Protein AF-A0A7C4BJD8-F1 (afdb_monomer)

Nearest PDB structures (foldseek):
  6th6-assembly1_Aq  TM=2.255E-01  e=9.245E+00  Thermococcus kodakarensis KOD1

Structure (mmCIF, N/CA/C/O backbone):
data_AF-A0A7C4BJD8-F1
#
_entry.id   AF-A0A7C4BJD8-F1
#
loop_
_atom_site.group_PDB
_atom_site.id
_atom_site.type_symbol
_atom_site.label_atom_id
_atom_site.label_alt_id
_atom_site.label_comp_id
_atom_site.label_asym_id
_atom_site.label_entity_id
_atom_site.label_seq_id
_atom_site.pdbx_PDB_ins_code
_atom_site.Cartn_x
_atom_site.Cartn_y
_atom_site.Cartn_z
_atom_site.occupancy
_atom_site.B_iso_or_equiv
_atom_site.auth_seq_id
_atom_site.auth_comp_id
_atom_site.auth_asym_id
_atom_site.auth_atom_id
_atom_site.pdbx_PDB_model_num
ATOM 1 N N . MET A 1 1 ? 7.151 -2.712 -23.783 1.00 52.00 1 MET A N 1
ATOM 2 C CA . MET A 1 1 ? 5.830 -3.143 -24.287 1.00 52.00 1 MET A CA 1
ATOM 3 C C . MET A 1 1 ? 5.217 -1.953 -25.009 1.00 52.00 1 MET A C 1
ATOM 5 O O . MET A 1 1 ? 5.104 -0.913 -24.368 1.00 52.00 1 MET A O 1
ATOM 9 N N . PRO A 1 2 ? 4.918 -2.032 -26.316 1.00 68.25 2 PRO A N 1
ATOM 10 C CA . PRO A 1 2 ? 4.197 -0.951 -26.987 1.00 68.25 2 PRO A CA 1
ATOM 11 C C . PRO A 1 2 ? 2.858 -0.713 -26.262 1.00 68.25 2 PRO A C 1
ATOM 13 O O . PRO A 1 2 ? 2.215 -1.679 -25.857 1.00 68.25 2 PRO A O 1
ATOM 16 N N . ASN A 1 3 ? 2.477 0.554 -26.059 1.00 80.19 3 ASN A N 1
ATOM 17 C CA . ASN A 1 3 ? 1.277 1.004 -25.324 1.00 80.19 3 ASN A CA 1
ATOM 18 C C . ASN A 1 3 ? 1.295 0.869 -23.785 1.00 80.19 3 ASN A C 1
ATOM 20 O O . ASN A 1 3 ? 0.235 0.868 -23.166 1.00 80.19 3 ASN A O 1
ATOM 24 N N . VAL A 1 4 ? 2.468 0.787 -23.149 1.00 78.75 4 VAL A N 1
ATOM 25 C CA . VAL A 1 4 ? 2.591 0.923 -21.684 1.00 78.75 4 VAL A CA 1
ATOM 26 C C . VAL A 1 4 ? 3.257 2.254 -21.355 1.00 78.75 4 VAL A C 1
ATOM 28 O O . VAL A 1 4 ? 4.397 2.485 -21.756 1.00 78.75 4 VAL A O 1
ATOM 31 N N . THR A 1 5 ? 2.558 3.102 -20.602 1.00 79.06 5 THR A N 1
ATOM 32 C CA . THR A 1 5 ? 3.102 4.348 -20.049 1.00 79.06 5 THR A CA 1
ATOM 33 C C . THR A 1 5 ? 3.462 4.115 -18.589 1.00 79.06 5 THR A C 1
ATOM 35 O O . THR A 1 5 ? 2.634 3.640 -17.814 1.00 79.06 5 THR A O 1
ATOM 38 N N . ALA A 1 6 ? 4.698 4.438 -18.216 1.00 79.94 6 ALA A N 1
ATOM 39 C CA . ALA A 1 6 ? 5.158 4.400 -16.836 1.00 79.94 6 ALA A CA 1
ATOM 40 C C . ALA A 1 6 ? 5.490 5.824 -16.393 1.00 79.94 6 ALA A C 1
ATOM 42 O O . ALA A 1 6 ? 6.362 6.467 -16.975 1.00 79.94 6 ALA A O 1
ATOM 43 N N . THR A 1 7 ? 4.803 6.292 -15.357 1.00 80.31 7 THR A N 1
ATOM 44 C CA . THR A 1 7 ? 5.050 7.592 -14.734 1.00 80.31 7 THR A CA 1
ATOM 45 C C . THR A 1 7 ? 5.330 7.356 -13.260 1.00 80.31 7 THR A C 1
ATOM 47 O O . THR A 1 7 ? 4.594 6.625 -12.600 1.00 80.31 7 THR A O 1
ATOM 50 N N . ALA A 1 8 ? 6.406 7.949 -12.748 1.00 81.06 8 ALA A N 1
ATOM 51 C CA . ALA A 1 8 ? 6.656 7.990 -11.316 1.00 81.06 8 ALA A CA 1
ATOM 52 C C . ALA A 1 8 ? 5.904 9.191 -10.736 1.00 81.06 8 ALA A C 1
ATOM 54 O O . ALA A 1 8 ? 6.205 10.333 -11.078 1.00 81.06 8 ALA A O 1
ATOM 55 N N . GLU A 1 9 ? 4.915 8.931 -9.889 1.00 81.75 9 GLU A N 1
ATOM 56 C CA . GLU A 1 9 ? 4.141 9.982 -9.238 1.00 81.75 9 GLU A CA 1
ATOM 57 C C . GLU A 1 9 ? 4.750 10.325 -7.876 1.00 81.75 9 GLU A C 1
ATOM 59 O O . GLU A 1 9 ? 5.025 9.443 -7.059 1.00 81.75 9 GLU A O 1
ATOM 64 N N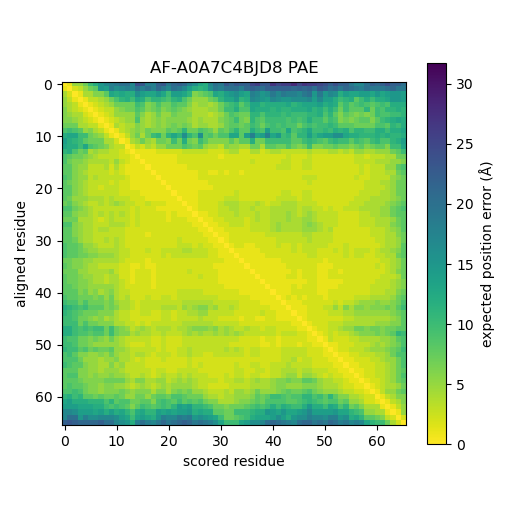 . VAL A 1 10 ? 4.993 11.618 -7.642 1.00 76.38 10 VAL A N 1
ATOM 65 C CA . VAL A 1 10 ? 5.483 12.121 -6.355 1.00 76.38 10 VAL A CA 1
ATOM 66 C C . VAL A 1 10 ? 4.280 12.408 -5.470 1.00 76.38 10 VAL A C 1
ATOM 68 O O . VAL A 1 10 ? 3.459 13.263 -5.788 1.00 76.38 10 VAL A O 1
ATOM 71 N N . THR A 1 11 ? 4.190 11.707 -4.346 1.00 82.00 11 THR A N 1
ATOM 72 C CA . THR A 1 11 ? 3.045 11.785 -3.433 1.00 82.00 11 THR A CA 1
ATOM 73 C C . THR A 1 11 ? 3.471 12.162 -2.018 1.00 82.00 11 THR A C 1
ATOM 75 O O . THR A 1 11 ? 4.655 12.229 -1.685 1.00 82.00 11 THR A O 1
ATOM 78 N N . GLY A 1 12 ? 2.479 12.357 -1.147 1.00 76.44 12 GLY A N 1
ATOM 79 C CA . GLY A 1 12 ? 2.662 12.634 0.277 1.00 76.44 12 GLY A CA 1
ATOM 80 C C . GLY A 1 12 ? 3.000 11.418 1.155 1.00 76.44 12 GLY A C 1
ATOM 81 O O . GLY A 1 12 ? 2.703 11.474 2.345 1.00 76.44 12 GLY A O 1
ATOM 82 N N . ALA A 1 13 ? 3.605 10.354 0.601 1.00 86.56 13 ALA A N 1
ATOM 83 C CA . ALA A 1 13 ? 4.014 9.086 1.243 1.00 86.56 13 ALA A CA 1
ATOM 84 C C . ALA A 1 13 ?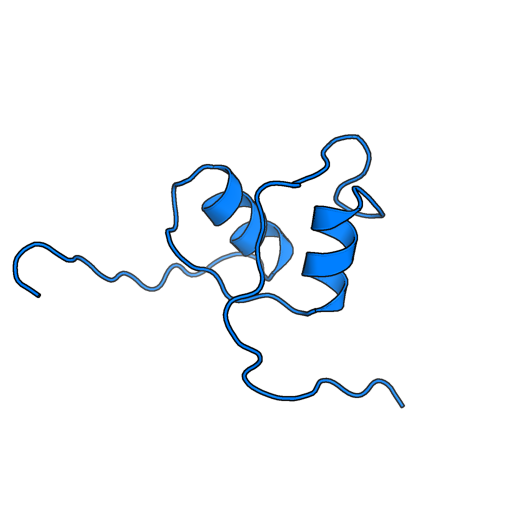 3.026 7.897 1.133 1.00 86.56 13 ALA A C 1
ATOM 86 O O . ALA A 1 13 ? 2.023 7.938 0.424 1.00 86.56 13 ALA A O 1
ATOM 87 N N . SER A 1 14 ? 3.345 6.795 1.833 1.00 87.56 14 SER A N 1
ATOM 88 C CA . SER A 1 14 ? 2.741 5.455 1.693 1.00 87.56 14 SER A CA 1
ATOM 89 C C . SER A 1 14 ? 1.209 5.410 1.750 1.00 87.56 14 SER A C 1
ATOM 91 O O . SER A 1 14 ? 0.595 4.639 1.021 1.00 87.56 14 SER A O 1
ATOM 93 N N . VAL A 1 15 ? 0.576 6.241 2.585 1.00 90.56 15 VAL A N 1
ATOM 94 C CA . VAL A 1 15 ? -0.896 6.288 2.689 1.00 90.56 15 VAL A CA 1
ATOM 95 C C . VAL A 1 15 ? -1.523 6.747 1.375 1.00 90.56 15 VAL A C 1
ATOM 97 O O . VAL A 1 15 ? -2.525 6.182 0.944 1.00 90.56 15 VAL A O 1
ATOM 100 N N . GLU A 1 16 ? -0.924 7.745 0.726 1.00 91.06 16 GLU A N 1
ATOM 101 C CA . GLU A 1 16 ? -1.452 8.283 -0.524 1.00 91.06 16 GLU A CA 1
ATOM 102 C C . GLU A 1 16 ? -1.201 7.326 -1.688 1.00 91.06 16 GLU A C 1
ATOM 104 O O . GLU A 1 16 ? -2.107 7.071 -2.476 1.00 91.06 16 GLU A O 1
ATOM 109 N N . ASN A 1 17 ? -0.033 6.675 -1.717 1.00 91.50 17 ASN A N 1
ATOM 110 C CA . ASN A 1 17 ? 0.256 5.621 -2.695 1.00 91.50 17 ASN A CA 1
ATOM 111 C C . ASN A 1 17 ? -0.795 4.503 -2.665 1.00 91.50 17 ASN A C 1
ATOM 113 O O . ASN A 1 17 ? -1.245 4.043 -3.714 1.00 91.50 17 ASN A O 1
ATOM 117 N N . LEU A 1 18 ? -1.229 4.083 -1.472 1.00 92.88 18 LEU A N 1
ATOM 118 C CA . LEU A 1 18 ? -2.276 3.068 -1.341 1.00 92.88 18 LEU A CA 1
ATOM 119 C C . LEU A 1 18 ? -3.639 3.554 -1.840 1.00 92.88 18 LEU A C 1
ATOM 121 O O . LEU A 1 18 ? -4.384 2.767 -2.422 1.00 92.88 18 LEU A O 1
ATOM 125 N N . ARG A 1 19 ? -3.964 4.838 -1.656 1.00 91.12 19 ARG A N 1
ATOM 126 C CA . ARG A 1 19 ? -5.210 5.422 -2.171 1.00 91.12 19 ARG A CA 1
ATOM 127 C C . ARG A 1 19 ? -5.222 5.502 -3.692 1.00 91.12 19 ARG A C 1
ATOM 129 O O . ARG A 1 19 ? -6.245 5.161 -4.275 1.00 91.12 19 ARG A O 1
ATOM 136 N N . LEU A 1 20 ? -4.111 5.880 -4.326 1.00 92.81 20 LEU A N 1
ATOM 137 C CA . LEU A 1 20 ? -3.994 5.897 -5.791 1.00 92.81 20 LEU A CA 1
ATOM 138 C C . LEU A 1 20 ? -4.213 4.501 -6.386 1.00 92.81 20 LEU A C 1
ATOM 140 O O . LEU A 1 20 ? -4.974 4.336 -7.342 1.00 92.81 20 LEU A O 1
ATOM 144 N N . VAL A 1 21 ? -3.617 3.472 -5.773 1.00 92.81 21 VAL A N 1
ATOM 145 C CA . VAL A 1 21 ? -3.827 2.076 -6.189 1.00 92.81 21 VAL A CA 1
ATOM 146 C C . VAL A 1 21 ? -5.277 1.641 -5.957 1.00 92.81 21 VAL A C 1
ATOM 148 O O . VAL A 1 21 ? -5.896 1.055 -6.844 1.00 92.81 21 VAL A O 1
ATOM 151 N N . ALA A 1 22 ? -5.865 1.970 -4.805 1.00 91.69 22 ALA A N 1
ATOM 152 C CA . ALA A 1 22 ? -7.261 1.642 -4.510 1.00 91.69 22 ALA A CA 1
ATOM 153 C C . ALA A 1 22 ? -8.260 2.336 -5.457 1.00 91.69 22 ALA A C 1
ATOM 155 O O . ALA A 1 22 ? -9.276 1.740 -5.817 1.00 91.69 22 ALA A O 1
ATOM 156 N N . LYS A 1 23 ? -7.956 3.560 -5.904 1.00 92.38 23 LYS A N 1
ATOM 157 C CA . LYS A 1 23 ? -8.733 4.309 -6.906 1.00 92.38 23 LYS A CA 1
ATOM 158 C C . LYS A 1 23 ? -8.492 3.848 -8.346 1.00 92.38 23 LYS A C 1
ATOM 160 O O . LYS A 1 23 ? -9.197 4.306 -9.241 1.00 92.38 23 LYS A O 1
ATOM 165 N N . LYS A 1 24 ? -7.546 2.927 -8.574 1.00 90.69 24 LYS A N 1
ATOM 166 C CA . LYS A 1 24 ? -7.092 2.479 -9.905 1.00 90.69 24 LYS A CA 1
ATOM 167 C C . LYS A 1 24 ? -6.451 3.593 -10.744 1.00 90.69 24 LYS A C 1
ATOM 169 O O . LYS A 1 24 ? -6.394 3.484 -11.965 1.00 90.69 24 LYS A O 1
ATOM 174 N N . GLU A 1 25 ? -5.958 4.640 -10.088 1.00 90.44 25 GLU A N 1
ATOM 175 C CA . GLU A 1 25 ? -5.171 5.715 -10.706 1.00 90.44 25 GLU A CA 1
ATOM 176 C C . GLU A 1 25 ? -3.702 5.286 -10.874 1.00 90.44 25 GLU A C 1
ATOM 178 O O . GLU A 1 25 ? -3.023 5.736 -11.793 1.00 90.44 25 GLU A O 1
ATOM 183 N N . ALA A 1 26 ? -3.244 4.329 -10.056 1.00 89.94 26 ALA A N 1
ATOM 184 C CA . ALA A 1 26 ? -1.957 3.656 -10.196 1.00 89.94 26 ALA A CA 1
ATOM 185 C C . ALA A 1 26 ? -2.126 2.128 -10.250 1.00 89.94 26 ALA A C 1
ATOM 187 O O . ALA A 1 26 ? -2.899 1.546 -9.489 1.00 89.94 26 ALA A O 1
ATOM 188 N N . THR A 1 27 ? -1.360 1.456 -11.115 1.00 90.00 27 THR A N 1
ATOM 189 C CA . THR A 1 27 ? -1.349 -0.020 -11.193 1.00 90.00 27 THR A CA 1
ATOM 190 C C . THR A 1 27 ? -0.551 -0.647 -10.049 1.00 90.00 27 THR A C 1
ATOM 192 O O . THR A 1 27 ? -0.923 -1.692 -9.522 1.00 90.00 27 THR A O 1
ATOM 195 N N . PHE A 1 28 ? 0.552 -0.003 -9.661 1.00 89.44 28 PHE A N 1
ATOM 196 C CA . PHE A 1 28 ? 1.438 -0.427 -8.580 1.00 89.44 28 PHE A CA 1
ATOM 197 C C . PHE A 1 28 ? 1.847 0.789 -7.753 1.00 89.44 28 PHE A C 1
ATOM 199 O O . PHE A 1 28 ? 1.968 1.891 -8.284 1.00 89.44 28 PHE A O 1
ATOM 206 N N . GLY A 1 29 ? 2.101 0.577 -6.465 1.00 90.38 29 GLY A N 1
ATOM 207 C CA . GLY A 1 29 ? 2.582 1.614 -5.562 1.00 90.38 29 GLY A CA 1
ATOM 208 C C . GLY A 1 29 ? 3.509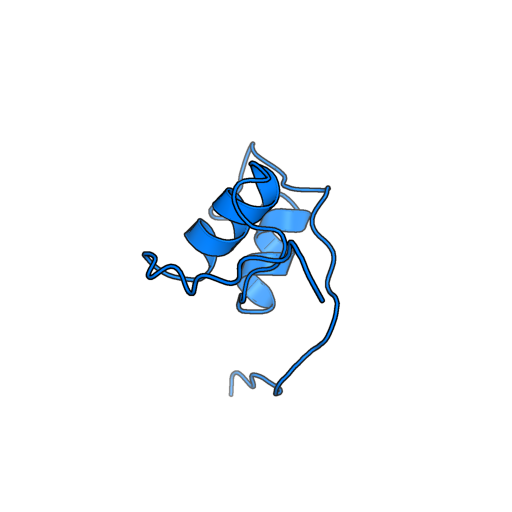 1.033 -4.505 1.00 90.38 29 GLY A C 1
ATOM 209 O O . GLY A 1 29 ? 3.357 -0.119 -4.096 1.00 90.38 29 GLY A O 1
ATOM 210 N N . PHE A 1 30 ? 4.472 1.837 -4.060 1.00 91.12 30 PHE A N 1
ATOM 211 C 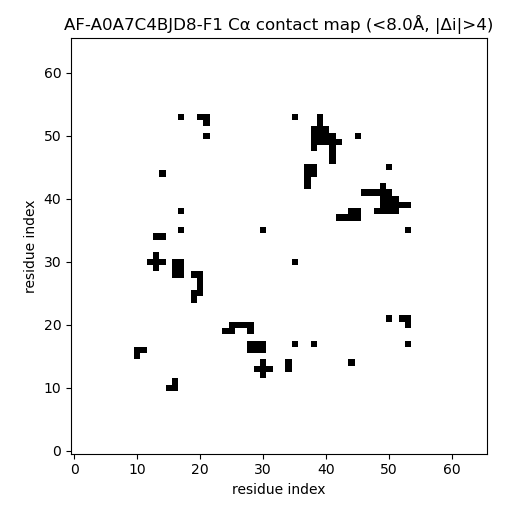CA . PHE A 1 30 ? 5.346 1.479 -2.948 1.00 91.12 30 PHE A CA 1
ATOM 212 C C . PHE A 1 30 ? 4.739 1.938 -1.625 1.00 91.12 30 PHE A C 1
ATOM 214 O O . PHE A 1 30 ? 4.201 3.039 -1.514 1.00 91.12 30 PHE A O 1
ATOM 221 N N . THR A 1 31 ? 4.850 1.093 -0.609 1.00 92.19 31 THR A N 1
ATOM 222 C CA . THR A 1 31 ? 4.354 1.362 0.740 1.00 92.19 31 THR A CA 1
ATOM 223 C C . THR A 1 31 ? 5.242 0.659 1.753 1.00 92.19 31 THR A C 1
ATOM 225 O O . THR A 1 31 ? 5.905 -0.329 1.438 1.00 92.19 31 THR A O 1
ATOM 228 N N . MET A 1 32 ? 5.219 1.148 2.986 1.00 91.00 32 MET A N 1
ATOM 229 C CA . MET A 1 32 ? 5.724 0.402 4.133 1.00 91.00 32 MET A CA 1
ATOM 230 C C . MET A 1 32 ? 4.727 -0.704 4.528 1.00 91.00 32 MET A C 1
ATOM 232 O O . MET A 1 32 ? 3.519 -0.581 4.283 1.00 91.00 32 MET A O 1
ATOM 236 N N . ASN A 1 33 ? 5.240 -1.800 5.099 1.00 90.56 33 ASN A N 1
ATOM 237 C CA . ASN A 1 33 ? 4.452 -2.997 5.425 1.00 90.56 33 ASN A CA 1
ATOM 238 C C . ASN A 1 33 ? 3.366 -2.730 6.475 1.00 90.56 33 ASN A C 1
ATOM 240 O O . ASN A 1 33 ? 2.261 -3.254 6.367 1.00 90.56 33 ASN A O 1
ATOM 244 N N . ASP A 1 34 ? 3.676 -1.913 7.476 1.00 90.81 34 ASP A N 1
ATOM 245 C CA . ASP A 1 34 ? 2.760 -1.493 8.536 1.00 90.81 34 ASP A CA 1
ATOM 246 C C . ASP A 1 34 ? 1.575 -0.690 7.976 1.00 90.81 34 ASP A C 1
ATOM 248 O O . ASP A 1 34 ? 0.423 -0.970 8.302 1.00 90.81 34 ASP A O 1
ATOM 252 N N . VAL A 1 35 ? 1.840 0.248 7.062 1.00 92.75 35 VAL A N 1
ATOM 253 C CA . VAL A 1 35 ? 0.808 1.062 6.408 1.00 92.75 35 VAL A CA 1
ATOM 254 C C . VAL A 1 35 ? -0.089 0.198 5.517 1.00 92.75 35 VAL A C 1
ATOM 256 O O . VAL A 1 35 ? -1.309 0.360 5.540 1.00 92.75 35 VAL A O 1
ATOM 259 N N . LEU A 1 36 ? 0.488 -0.757 4.776 1.00 93.38 36 LEU A N 1
ATOM 260 C CA . LEU A 1 36 ? -0.281 -1.725 3.985 1.00 93.38 36 LEU A CA 1
ATOM 261 C C . LEU A 1 36 ? -1.173 -2.598 4.871 1.00 93.38 36 LEU A C 1
ATOM 263 O O . LEU A 1 36 ? -2.335 -2.830 4.539 1.00 93.38 36 LEU A O 1
ATOM 267 N N . TYR A 1 37 ? -0.636 -3.075 5.994 1.00 92.38 37 TYR A N 1
ATOM 268 C CA . TYR A 1 37 ? -1.374 -3.901 6.942 1.00 92.38 37 TYR A CA 1
ATOM 269 C C . TYR A 1 37 ? -2.568 -3.141 7.530 1.00 92.38 37 TYR A C 1
ATOM 271 O O . TYR A 1 37 ? -3.696 -3.637 7.473 1.00 92.38 37 TYR A O 1
ATOM 279 N N . GLN A 1 38 ? -2.342 -1.912 8.003 1.00 94.25 38 GLN A N 1
ATOM 280 C CA . GLN A 1 38 ? -3.400 -1.038 8.511 1.00 94.25 38 GLN A CA 1
ATOM 281 C C . GLN A 1 38 ? -4.468 -0.768 7.446 1.00 94.25 38 GLN A C 1
ATOM 283 O O . GLN A 1 38 ? -5.655 -0.879 7.736 1.00 94.25 38 GLN A O 1
ATOM 288 N N . ALA A 1 39 ? -4.077 -0.501 6.196 1.00 94.75 39 ALA A N 1
ATOM 289 C CA . ALA A 1 39 ? -5.021 -0.298 5.097 1.00 94.75 39 ALA A CA 1
ATOM 290 C C . ALA A 1 39 ? -5.877 -1.537 4.810 1.00 94.75 39 ALA A C 1
ATOM 292 O O . ALA A 1 39 ? -7.093 -1.439 4.639 1.00 94.75 39 ALA A O 1
ATOM 293 N N . TYR A 1 40 ? -5.251 -2.714 4.797 1.0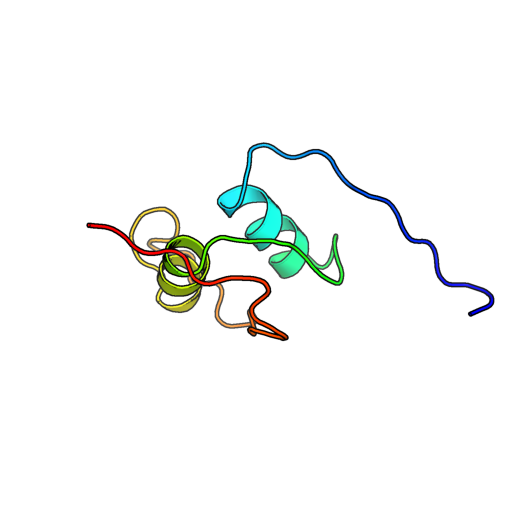0 94.25 40 TYR A N 1
ATOM 294 C CA . TYR A 1 40 ? -5.931 -3.977 4.531 1.00 94.25 40 TYR A CA 1
ATOM 295 C C . TYR A 1 40 ? -6.878 -4.397 5.665 1.00 94.25 40 TYR A C 1
ATOM 297 O O . TYR A 1 40 ? -7.919 -5.014 5.412 1.00 94.25 40 TYR A O 1
ATOM 305 N N . LYS A 1 41 ? -6.538 -4.075 6.918 1.00 94.44 41 LYS A N 1
ATOM 306 C CA . LYS A 1 41 ? -7.378 -4.335 8.097 1.00 94.44 41 LYS A CA 1
ATOM 307 C C . LYS A 1 41 ? -8.402 -3.234 8.371 1.00 94.44 41 LYS A C 1
ATOM 309 O O . LYS A 1 41 ? -9.428 -3.526 8.973 1.00 94.44 41 LYS A O 1
ATOM 314 N N . GLY A 1 42 ? -8.186 -2.031 7.844 1.00 94.31 42 GLY A N 1
ATOM 315 C CA . GLY A 1 42 ? -9.016 -0.861 8.127 1.00 94.31 42 GLY A CA 1
ATOM 316 C C . GLY A 1 42 ? -8.737 -0.296 9.518 1.00 94.31 42 GLY A C 1
ATOM 317 O O . GLY A 1 42 ? -9.669 0.044 10.236 1.00 94.31 42 GLY A O 1
ATOM 318 N N . GLU A 1 43 ? -7.465 -0.254 9.911 1.00 94.25 43 GLU A N 1
ATOM 319 C CA . GLU A 1 43 ? -6.990 0.231 11.212 1.00 94.25 43 GLU A CA 1
ATOM 320 C C . GLU A 1 43 ? -6.285 1.590 11.060 1.00 94.25 43 GLU A C 1
ATOM 322 O O . GLU A 1 43 ? -5.816 1.954 9.973 1.00 94.25 43 GLU A O 1
ATOM 327 N N . GLY A 1 44 ? -6.187 2.353 12.152 1.00 91.69 44 GLY A N 1
ATOM 328 C CA . GLY A 1 44 ? -5.461 3.621 12.193 1.00 91.69 44 GLY A CA 1
ATOM 329 C C . GLY A 1 44 ? -5.967 4.623 11.153 1.00 91.69 44 GLY A C 1
ATOM 330 O O . GLY A 1 44 ? -7.114 5.056 11.177 1.00 91.69 44 GLY A O 1
ATOM 331 N N . LYS A 1 45 ? -5.111 4.993 10.191 1.00 89.12 45 LYS A N 1
ATOM 332 C CA . LYS A 1 45 ? -5.449 5.985 9.147 1.00 89.12 45 LYS A CA 1
ATOM 333 C C . LYS A 1 45 ? -6.506 5.508 8.137 1.00 89.12 45 LYS A C 1
ATOM 335 O O . LYS A 1 45 ? -6.898 6.294 7.274 1.00 89.12 45 LYS A O 1
ATOM 340 N N . PHE A 1 46 ? -6.931 4.247 8.221 1.00 92.88 46 PHE A N 1
ATOM 341 C CA . PHE A 1 46 ? -7.895 3.613 7.318 1.00 92.88 46 PHE A CA 1
ATOM 342 C C . PHE A 1 46 ? -9.162 3.126 8.040 1.00 92.88 46 PHE A C 1
ATOM 344 O O . PHE A 1 46 ? -9.930 2.339 7.484 1.00 92.88 46 PHE A O 1
ATOM 351 N N . GLU A 1 47 ? -9.405 3.588 9.270 1.00 93.62 47 GLU A N 1
ATOM 352 C CA . GLU A 1 47 ? -10.634 3.285 10.008 1.00 93.62 47 GLU A CA 1
ATOM 353 C C . GLU A 1 47 ? -11.888 3.696 9.228 1.00 93.62 47 GLU A C 1
ATOM 355 O O . GLU A 1 47 ? -11.971 4.776 8.642 1.00 93.62 47 GLU A O 1
ATOM 360 N N . GLY A 1 48 ? -12.866 2.788 9.168 1.00 91.88 48 GLY A N 1
ATOM 361 C CA . GLY A 1 48 ? -14.090 2.966 8.378 1.00 91.88 48 GLY A CA 1
ATOM 362 C C . GLY A 1 48 ? -13.897 2.887 6.856 1.00 91.88 48 GLY A C 1
ATOM 363 O O . GLY A 1 48 ? -14.884 2.899 6.126 1.00 91.88 48 GLY A O 1
ATOM 364 N N . GLN A 1 49 ? -12.659 2.766 6.362 1.00 91.50 49 GLN A N 1
ATOM 365 C CA . GLN A 1 49 ? -12.324 2.687 4.937 1.00 91.50 49 GLN A CA 1
ATOM 366 C C . GLN A 1 49 ? -11.268 1.608 4.675 1.00 91.50 49 GLN A C 1
ATOM 368 O O . GLN A 1 49 ? -10.150 1.877 4.232 1.00 91.50 49 GLN A O 1
ATOM 373 N N . ARG A 1 50 ? -11.642 0.353 4.940 1.00 93.88 50 ARG A N 1
ATOM 374 C CA . ARG A 1 50 ? -10.788 -0.805 4.666 1.00 93.88 50 ARG A CA 1
ATOM 375 C C . ARG A 1 50 ? -10.533 -0.951 3.163 1.00 93.88 50 ARG A C 1
ATOM 377 O O . ARG A 1 50 ? -11.474 -1.056 2.382 1.00 93.88 50 ARG A O 1
ATOM 384 N N . LEU A 1 51 ? -9.262 -1.024 2.775 1.00 93.69 51 LEU A N 1
ATOM 385 C CA . LEU A 1 51 ? -8.822 -1.198 1.389 1.00 93.69 51 LEU A CA 1
ATOM 386 C C . LEU A 1 51 ? -8.458 -2.664 1.131 1.00 9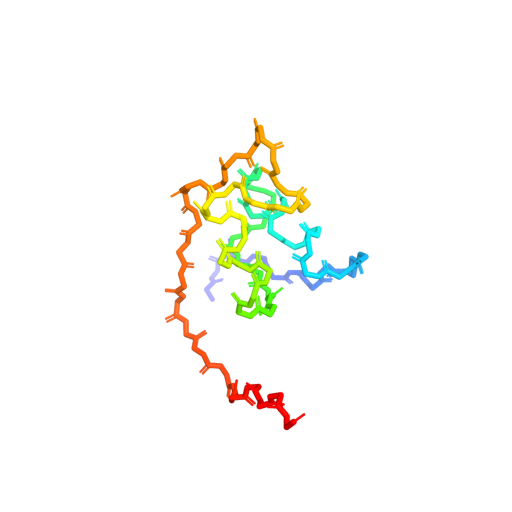3.69 51 LEU A C 1
ATOM 388 O O . LEU A 1 51 ? -7.292 -3.049 1.033 1.00 93.69 51 LEU A O 1
ATOM 392 N N . ASP A 1 52 ? -9.471 -3.519 1.057 1.00 92.44 52 ASP A N 1
ATOM 393 C CA . ASP A 1 52 ? -9.290 -4.970 1.010 1.00 92.44 52 ASP A CA 1
ATOM 394 C C . ASP A 1 52 ? -8.921 -5.541 -0.358 1.00 92.44 52 ASP A C 1
ATOM 396 O O . ASP A 1 52 ? -8.555 -6.714 -0.460 1.00 92.44 52 ASP A O 1
ATOM 400 N N . MET A 1 53 ? -8.954 -4.711 -1.398 1.00 92.12 53 MET A N 1
ATOM 401 C CA . MET A 1 53 ? -8.456 -5.039 -2.7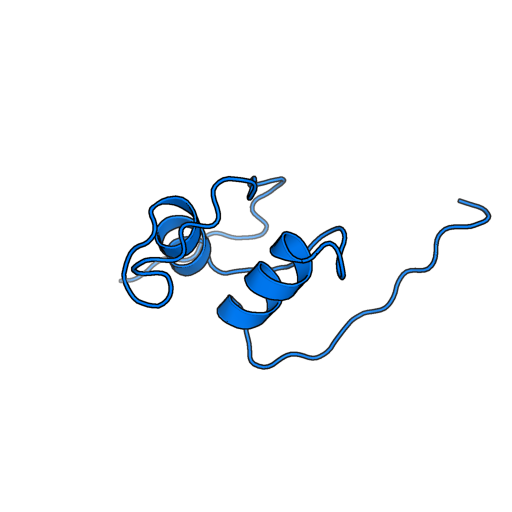29 1.00 92.12 53 MET A CA 1
ATOM 402 C C . MET A 1 53 ? -6.924 -5.053 -2.812 1.00 92.12 53 MET A C 1
ATOM 404 O O . MET A 1 53 ? -6.376 -5.621 -3.755 1.00 92.12 53 MET A O 1
ATOM 408 N N . LEU A 1 54 ? -6.220 -4.448 -1.850 1.00 93.00 54 LEU A N 1
ATOM 409 C CA . LEU A 1 54 ? -4.763 -4.330 -1.891 1.00 93.00 54 LEU A CA 1
ATOM 410 C C . LEU A 1 54 ? -4.082 -5.695 -1.736 1.00 93.00 54 LEU A C 1
ATOM 412 O O . LEU A 1 54 ? -4.483 -6.528 -0.919 1.00 93.00 54 LEU A O 1
ATOM 416 N N . ARG A 1 55 ? -3.028 -5.933 -2.519 1.00 92.56 55 ARG A N 1
ATOM 417 C CA . ARG A 1 55 ? -2.213 -7.154 -2.471 1.00 92.56 55 ARG A CA 1
ATOM 418 C C . ARG A 1 55 ? -0.733 -6.791 -2.471 1.00 92.56 55 ARG A C 1
ATOM 420 O O . ARG A 1 55 ? -0.320 -5.878 -3.181 1.00 92.56 55 ARG A O 1
ATOM 427 N N . LEU A 1 56 ? 0.056 -7.530 -1.693 1.00 92.00 56 LEU A N 1
ATOM 428 C CA . LEU A 1 56 ? 1.514 -7.452 -1.738 1.00 92.00 56 LEU A CA 1
ATOM 429 C C . LEU A 1 56 ? 2.018 -8.257 -2.941 1.00 92.00 56 LEU A C 1
ATOM 431 O O . LEU A 1 56 ? 1.648 -9.419 -3.095 1.00 92.00 56 LEU A O 1
ATOM 435 N N . VAL A 1 57 ? 2.865 -7.646 -3.771 1.00 92.19 57 VAL A N 1
ATOM 436 C CA . VAL A 1 57 ? 3.475 -8.320 -4.930 1.00 92.19 57 VAL A CA 1
ATOM 437 C C . VAL A 1 57 ? 4.880 -8.814 -4.591 1.00 92.19 57 VAL A C 1
ATOM 439 O O . VAL A 1 57 ? 5.198 -9.975 -4.825 1.00 92.19 57 VAL A O 1
ATOM 442 N N . PHE A 1 58 ? 5.719 -7.949 -4.019 1.00 90.56 58 PHE A N 1
ATOM 443 C CA . PHE A 1 58 ? 7.080 -8.286 -3.603 1.00 90.56 58 PHE A CA 1
ATOM 444 C C . PHE A 1 58 ? 7.540 -7.379 -2.461 1.00 90.56 58 PHE A C 1
ATOM 446 O O . PHE A 1 58 ? 7.101 -6.234 -2.348 1.00 90.56 58 PHE A O 1
ATOM 453 N N . GLN A 1 59 ? 8.447 -7.893 -1.631 1.00 88.94 59 GLN A N 1
ATOM 454 C CA . GLN A 1 59 ? 9.149 -7.117 -0.615 1.00 88.94 59 GLN A CA 1
ATOM 455 C C . GLN A 1 59 ? 10.562 -6.794 -1.113 1.00 88.94 59 GLN A C 1
ATOM 457 O O . GLN A 1 59 ? 11.277 -7.689 -1.554 1.00 88.94 59 GLN A O 1
ATOM 462 N N . ILE A 1 60 ? 10.955 -5.519 -1.056 1.00 88.31 60 ILE A N 1
ATOM 463 C CA . ILE A 1 60 ? 12.226 -5.037 -1.633 1.00 88.31 60 ILE A CA 1
ATOM 464 C C . ILE A 1 60 ? 13.363 -5.110 -0.619 1.00 88.31 60 ILE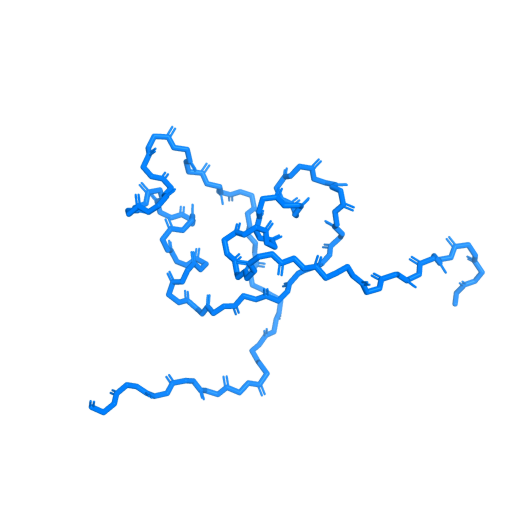 A C 1
ATOM 466 O O . ILE A 1 60 ? 14.485 -5.465 -0.959 1.00 88.31 60 ILE A O 1
ATOM 470 N N . TYR A 1 61 ? 13.069 -4.773 0.634 1.00 84.31 61 TYR A N 1
ATOM 471 C CA . TYR A 1 61 ? 14.007 -4.860 1.742 1.00 84.31 61 TYR A CA 1
ATOM 472 C C . TYR A 1 61 ? 13.233 -4.995 3.062 1.00 84.31 61 TYR A C 1
ATOM 474 O O . TYR A 1 61 ? 12.074 -4.565 3.154 1.00 84.31 61 TYR A O 1
ATOM 482 N N . PRO A 1 62 ? 13.825 -5.627 4.085 1.00 79.56 62 PRO A N 1
ATOM 483 C CA . PRO A 1 62 ? 13.224 -5.685 5.405 1.00 79.56 62 PRO A CA 1
ATOM 484 C C . PRO A 1 62 ? 13.307 -4.321 6.090 1.00 79.56 62 PRO A C 1
ATOM 486 O O . PRO A 1 62 ? 14.318 -3.625 6.024 1.00 79.56 62 PRO A O 1
ATOM 489 N N . MET A 1 63 ? 12.239 -3.968 6.794 1.00 70.31 63 MET A N 1
ATOM 490 C CA . MET A 1 63 ? 12.241 -2.871 7.748 1.00 70.31 63 MET A CA 1
ATOM 491 C C . MET A 1 63 ? 12.260 -3.484 9.143 1.00 70.31 63 MET A C 1
ATOM 493 O O . MET A 1 63 ? 11.320 -4.186 9.514 1.00 70.31 63 MET A O 1
ATOM 497 N N . PHE A 1 64 ? 13.333 -3.240 9.889 1.00 75.81 64 PHE A N 1
ATOM 498 C CA . PHE A 1 64 ? 13.440 -3.628 11.291 1.00 75.81 64 PHE A CA 1
ATOM 499 C C . PHE A 1 64 ? 13.172 -2.402 12.159 1.00 75.81 64 PHE A C 1
ATOM 501 O O . PHE A 1 64 ? 13.746 -1.340 11.922 1.00 75.81 64 PHE A O 1
ATOM 508 N N . ILE A 1 65 ? 12.297 -2.556 13.148 1.00 64.19 65 ILE A N 1
ATOM 509 C CA . ILE A 1 65 ? 12.137 -1.598 14.240 1.00 64.19 65 ILE A CA 1
ATOM 510 C C . ILE A 1 65 ? 12.858 -2.244 15.426 1.00 64.19 65 ILE A C 1
ATOM 512 O O . ILE A 1 65 ? 12.429 -3.306 15.877 1.00 64.19 65 ILE A O 1
ATOM 516 N N . THR A 1 66 ? 13.992 -1.669 15.831 1.00 51.78 66 THR A N 1
ATOM 517 C CA . THR A 1 66 ? 14.735 -2.060 17.045 1.00 51.78 66 THR A CA 1
ATOM 518 C C . THR A 1 66 ? 14.088 -1.446 18.275 1.00 51.78 66 THR A C 1
ATOM 520 O O . THR A 1 66 ? 13.644 -0.280 18.171 1.00 51.78 66 THR A O 1
#

pLDDT: mean 87.04, std 9.23, range [51.78, 94.75]

Solvent-accessible surface area (backbone atoms only — not comparable to full-atom values): 4502 Å² total; per-residue (Å²): 113,93,96,67,88,85,80,90,80,89,69,93,46,42,73,51,33,52,48,35,36,74,71,66,77,28,96,72,67,71,62,54,69,69,61,51,49,28,29,47,70,21,37,81,99,18,56,97,52,55,43,69,85,70,77,88,87,79,84,92,70,89,84,83,86,132

Radius of gyration: 12.92 Å; Cα contacts (8 Å, |Δi|>4): 58; chains: 1; bounding box: 29×21×44 Å

Secondary structure (DSSP, 8-state):
-TT--------SSHHHHHHHHHTTS-S-----HHHHHHHHHT-GGGTT---TT-------S-----

Mean predicted aligned error: 5.31 Å

Sequence (66 aa):
MPNVTATAEVTGASVENLRLVAKKEATFGFTMNDV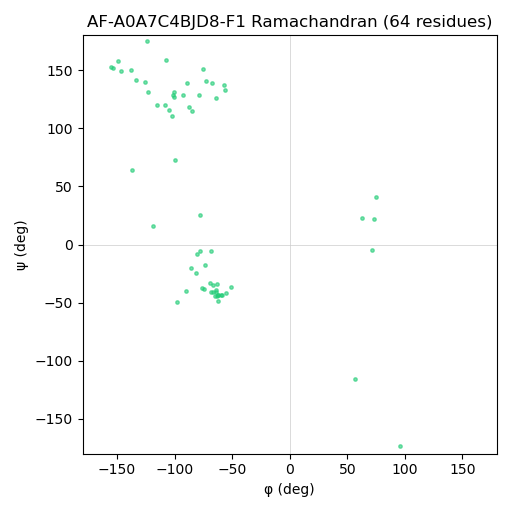LYQAYKGEGKFEGQRLDMLRLVFQIYPMFIT

Foldseek 3Di:
DPPDDDDDDDDPAALVQLVCCLVVVDVDGDHDPVSLVCLCVCHDVRPVNRSVVDDDDDDDDDDDDD